Protein AF-A0A124FQS2-F1 (afdb_monomer)

Nearest PDB structures (foldseek):
  3se4-assembly1_C  TM=5.729E-01  e=5.167E+00  Homo sapiens
  3se3-assembly1_C  TM=5.997E-01  e=9.856E+00  Homo sapiens

Mean predicted aligned error: 4.16 Å

Sequence (62 aa):
RIKWFYEDRVIFQEEMTISDKKGVKAFYLLREDGAPLPMGNYCVVVESDGRESARRCFTITR

Radius of gyration: 12.9 Å; Cα contacts (8 Å, |Δi|>4): 92; chains: 1; bounding box: 27×20×37 Å

Structure (mmC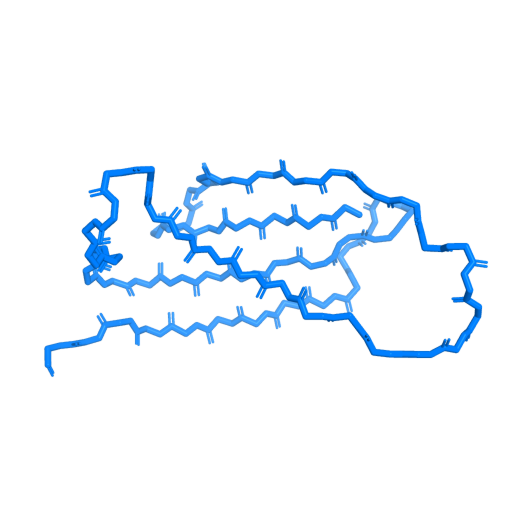IF, N/CA/C/O backbone):
data_AF-A0A124FQS2-F1
#
_entry.id   AF-A0A124FQS2-F1
#
loop_
_atom_site.group_PDB
_atom_site.id
_atom_site.type_symbol
_atom_site.label_atom_id
_atom_site.label_alt_id
_atom_site.label_comp_id
_atom_site.label_asym_id
_atom_site.label_entity_id
_atom_site.label_seq_id
_atom_site.pdbx_PDB_ins_code
_atom_site.Cartn_x
_atom_site.Cartn_y
_atom_site.Cartn_z
_atom_site.occupancy
_atom_site.B_iso_or_equiv
_atom_site.auth_seq_id
_atom_site.auth_comp_id
_atom_site.auth_asym_id
_atom_site.auth_atom_id
_atom_site.pdbx_PDB_model_num
ATOM 1 N N . ARG A 1 1 ? 1.468 2.243 -11.160 1.00 91.12 1 ARG A N 1
ATOM 2 C CA . ARG A 1 1 ? 0.329 2.356 -10.217 1.00 91.12 1 ARG A CA 1
ATOM 3 C C . ARG A 1 1 ? 0.657 1.553 -8.964 1.00 91.12 1 ARG A C 1
ATOM 5 O O . ARG A 1 1 ? 1.262 0.498 -9.087 1.00 91.12 1 ARG A O 1
ATOM 12 N N . ILE A 1 2 ? 0.296 2.047 -7.786 1.00 93.81 2 ILE A N 1
ATOM 13 C CA . ILE A 1 2 ? 0.460 1.365 -6.498 1.00 93.81 2 ILE A CA 1
ATOM 14 C C . ILE A 1 2 ? -0.930 1.125 -5.913 1.00 93.81 2 ILE A C 1
ATOM 16 O O . ILE A 1 2 ? -1.756 2.035 -5.930 1.00 93.81 2 ILE A O 1
ATOM 20 N N . LYS A 1 3 ? -1.198 -0.082 -5.416 1.00 95.81 3 LYS A N 1
ATOM 21 C CA . LYS A 1 3 ? -2.458 -0.453 -4.760 1.00 95.81 3 LYS A CA 1
ATOM 22 C C . LYS A 1 3 ? -2.174 -1.022 -3.380 1.00 95.81 3 LYS A C 1
ATOM 24 O O . LYS A 1 3 ? -1.321 -1.896 -3.243 1.00 95.81 3 LYS A O 1
ATOM 29 N N . TRP A 1 4 ? -2.913 -0.556 -2.386 1.00 96.81 4 TRP A N 1
ATOM 30 C CA . TRP A 1 4 ? -2.870 -1.065 -1.023 1.00 96.81 4 TRP A CA 1
ATOM 31 C C . TRP A 1 4 ? -4.149 -1.817 -0.711 1.00 96.81 4 TRP A C 1
ATOM 33 O O . TRP A 1 4 ? -5.246 -1.347 -1.018 1.00 96.81 4 TRP A O 1
ATOM 43 N N . PHE A 1 5 ? -3.985 -2.969 -0.079 1.00 97.44 5 PHE A N 1
ATOM 44 C CA . PHE A 1 5 ? -5.052 -3.870 0.312 1.00 97.44 5 PHE A CA 1
ATOM 45 C C . PHE A 1 5 ? -5.074 -4.015 1.831 1.00 97.44 5 PHE A C 1
ATOM 47 O O . PHE A 1 5 ? -4.009 -4.089 2.443 1.00 97.44 5 PHE A O 1
ATOM 54 N N . TYR A 1 6 ? -6.271 -4.097 2.402 1.00 97.19 6 TYR A N 1
ATOM 55 C CA . TYR A 1 6 ? -6.538 -4.527 3.772 1.00 97.19 6 TYR A CA 1
ATOM 56 C C . TYR A 1 6 ? -7.619 -5.605 3.734 1.00 97.19 6 TYR A C 1
ATOM 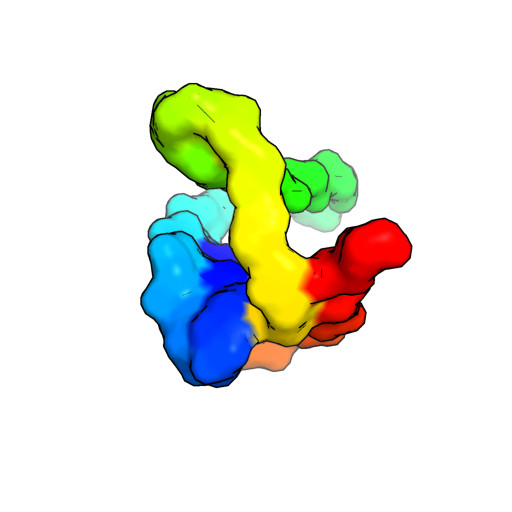58 O O . TYR A 1 6 ? -8.687 -5.363 3.168 1.00 97.19 6 TYR A O 1
ATOM 66 N N . GLU A 1 7 ? -7.327 -6.788 4.279 1.00 97.19 7 GLU A N 1
ATOM 67 C CA . GLU A 1 7 ? -8.217 -7.963 4.223 1.00 97.19 7 GLU A CA 1
ATOM 68 C C . GLU A 1 7 ? -8.773 -8.196 2.799 1.00 97.19 7 GLU A C 1
ATOM 70 O O . GLU A 1 7 ? -9.983 -8.221 2.565 1.00 97.19 7 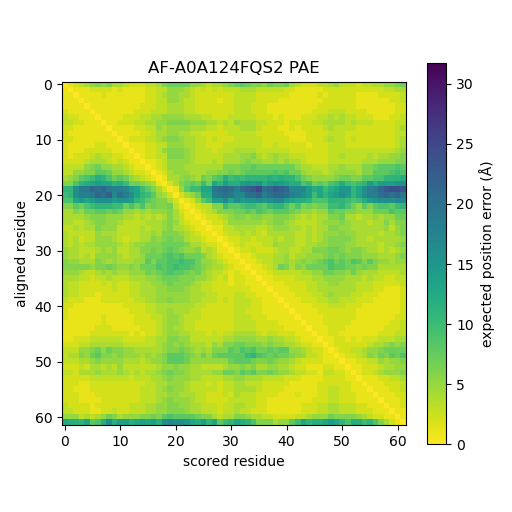GLU A O 1
ATOM 75 N N . ASP A 1 8 ? -7.859 -8.261 1.821 1.00 95.94 8 ASP A N 1
ATOM 76 C CA . ASP A 1 8 ? -8.116 -8.443 0.381 1.00 95.94 8 ASP A CA 1
ATOM 77 C C . ASP A 1 8 ? -8.949 -7.347 -0.314 1.00 95.94 8 ASP A C 1
ATOM 79 O O . ASP A 1 8 ? -9.268 -7.453 -1.502 1.00 95.94 8 ASP A O 1
ATOM 83 N N . ARG A 1 9 ? -9.251 -6.239 0.372 1.00 97.00 9 ARG A N 1
ATOM 84 C CA . ARG A 1 9 ? -9.967 -5.086 -0.197 1.00 97.00 9 ARG A CA 1
ATOM 85 C C . ARG A 1 9 ? -9.018 -3.940 -0.484 1.00 97.00 9 ARG A C 1
ATOM 87 O O . ARG A 1 9 ? -8.209 -3.581 0.364 1.00 97.00 9 ARG A O 1
ATOM 94 N N . VAL A 1 10 ? -9.151 -3.319 -1.655 1.00 96.12 10 VAL A N 1
ATOM 95 C CA . VAL A 1 10 ? -8.388 -2.108 -1.987 1.00 96.12 10 VAL A CA 1
ATOM 96 C C . VAL A 1 10 ? -8.820 -0.971 -1.062 1.00 96.12 10 VAL A C 1
ATOM 98 O O . VAL A 1 10 ? -9.994 -0.611 -1.038 1.00 96.12 10 VAL A O 1
ATOM 101 N N . ILE A 1 11 ? -7.865 -0.404 -0.329 1.00 95.25 11 ILE A N 1
ATOM 102 C CA . ILE A 1 11 ? -8.081 0.733 0.579 1.00 95.25 11 ILE A CA 1
ATOM 103 C C . ILE A 1 11 ? -7.441 2.026 0.079 1.00 95.25 11 ILE A C 1
ATOM 105 O O . ILE A 1 11 ? -7.867 3.108 0.464 1.00 95.25 11 ILE A O 1
ATOM 109 N N . PHE A 1 12 ? -6.431 1.929 -0.786 1.00 94.44 12 PHE A N 1
ATOM 110 C CA . PHE A 1 12 ? -5.784 3.090 -1.383 1.00 94.44 12 PHE A CA 1
ATOM 111 C C . PHE A 1 12 ? -5.162 2.725 -2.729 1.00 94.44 12 PHE A C 1
ATOM 113 O O . PHE A 1 12 ? -4.628 1.626 -2.904 1.00 94.44 12 PHE A O 1
ATOM 120 N N . GLN A 1 13 ? -5.213 3.653 -3.682 1.00 94.00 13 GLN A N 1
ATOM 121 C CA . GLN A 1 13 ? -4.585 3.504 -4.988 1.00 94.00 13 GLN A CA 1
ATOM 122 C C . GLN A 1 13 ? -3.968 4.831 -5.423 1.00 94.00 13 GLN A C 1
ATOM 124 O O . GLN A 1 13 ? -4.624 5.866 -5.381 1.00 94.00 13 GLN A O 1
ATOM 129 N N . GLU A 1 14 ? -2.736 4.769 -5.920 1.00 91.19 14 GLU A N 1
ATOM 130 C CA . GLU A 1 14 ? -2.010 5.920 -6.453 1.00 91.19 14 GLU A CA 1
ATOM 131 C C . GLU A 1 14 ? -1.478 5.612 -7.859 1.00 91.19 14 GLU A C 1
ATOM 133 O O . GLU A 1 14 ? -0.874 4.562 -8.119 1.00 91.19 14 GLU A O 1
ATOM 138 N N . GLU A 1 15 ? -1.691 6.535 -8.791 1.00 90.75 15 GLU A N 1
ATOM 139 C CA . GLU A 1 15 ? -1.042 6.516 -10.098 1.00 90.75 15 GLU A CA 1
ATOM 140 C C . GLU A 1 15 ? 0.145 7.461 -10.096 1.00 90.75 15 GLU A C 1
ATOM 142 O O . GLU A 1 15 ? 0.070 8.578 -9.598 1.00 90.75 15 GLU A O 1
ATOM 147 N N . MET A 1 16 ? 1.259 7.002 -10.656 1.00 86.31 16 MET A N 1
ATOM 148 C CA . MET A 1 16 ? 2.448 7.825 -10.741 1.00 86.31 16 MET A CA 1
ATOM 149 C C . MET A 1 16 ? 3.284 7.462 -11.958 1.00 86.31 16 MET A C 1
ATOM 151 O O . MET A 1 16 ? 3.378 6.290 -12.335 1.00 86.31 16 MET A O 1
ATOM 155 N N . THR A 1 17 ? 3.937 8.475 -12.513 1.00 83.44 17 THR A N 1
ATOM 156 C CA . THR A 1 17 ? 4.934 8.330 -13.5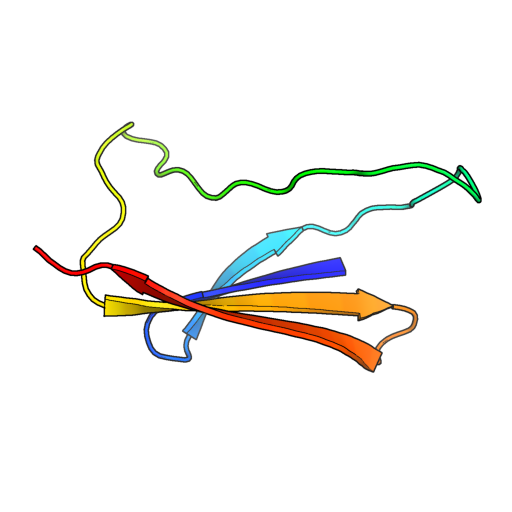70 1.00 83.44 17 THR A CA 1
ATOM 157 C C . THR A 1 17 ? 6.314 8.318 -12.928 1.00 83.44 17 THR A C 1
ATOM 159 O O . THR A 1 17 ? 6.680 9.249 -12.213 1.00 83.44 17 THR A O 1
ATOM 162 N N . ILE A 1 18 ? 7.084 7.256 -13.162 1.00 74.62 18 ILE A N 1
ATOM 163 C CA . ILE A 1 18 ? 8.493 7.192 -12.762 1.00 74.62 18 ILE A CA 1
ATOM 164 C C . ILE A 1 18 ? 9.308 7.643 -13.977 1.00 74.62 18 ILE A C 1
ATOM 166 O O . ILE A 1 18 ? 9.458 6.888 -14.933 1.00 74.62 18 ILE A O 1
ATOM 170 N N . SER A 1 19 ? 9.763 8.899 -13.976 1.00 71.62 19 S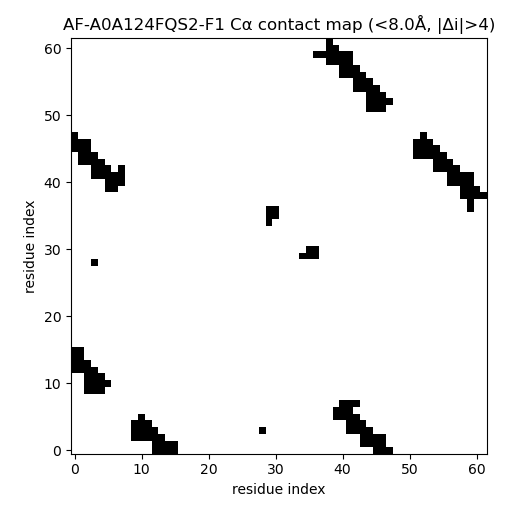ER A N 1
ATOM 171 C CA . SER A 1 19 ? 10.517 9.494 -15.091 1.00 71.62 19 SER A CA 1
ATOM 172 C C . SER A 1 19 ? 11.991 9.082 -15.116 1.00 71.62 19 SER A C 1
ATOM 174 O O . SER A 1 19 ? 12.590 9.021 -16.189 1.00 71.62 19 SER A O 1
ATOM 176 N N . ASP A 1 20 ? 12.573 8.768 -13.957 1.00 72.44 20 ASP A N 1
ATOM 177 C CA . ASP A 1 20 ? 13.983 8.398 -13.848 1.00 72.44 20 ASP A CA 1
ATOM 178 C C . ASP A 1 20 ? 14.200 6.887 -13.921 1.00 72.44 20 ASP A C 1
ATOM 180 O O . ASP A 1 20 ? 13.590 6.098 -13.201 1.00 72.44 20 ASP A O 1
ATOM 184 N N . LYS A 1 21 ? 15.143 6.476 -14.778 1.00 66.88 21 LYS A N 1
ATOM 185 C CA . LYS A 1 21 ? 15.488 5.061 -15.012 1.00 66.88 21 LYS A CA 1
ATOM 186 C C . LYS A 1 21 ? 16.262 4.412 -13.855 1.00 66.88 21 LYS A C 1
ATOM 188 O O . LYS A 1 21 ? 16.560 3.221 -13.925 1.00 66.88 21 LYS A O 1
ATOM 193 N N . LYS A 1 22 ? 16.651 5.178 -12.831 1.00 73.44 22 LYS A N 1
ATOM 194 C CA . LYS A 1 22 ? 17.443 4.713 -11.683 1.00 73.44 22 LYS A CA 1
ATOM 195 C C . LYS A 1 22 ? 17.023 5.447 -10.416 1.00 73.44 22 LYS A C 1
ATOM 197 O O . LYS A 1 22 ? 16.829 6.655 -10.444 1.00 73.44 22 LYS A O 1
ATOM 202 N N . GLY A 1 23 ? 16.952 4.722 -9.305 1.00 79.25 23 GLY A N 1
ATOM 203 C CA . GLY A 1 23 ? 16.654 5.286 -7.993 1.00 79.25 23 GLY A CA 1
ATOM 204 C C . GLY A 1 23 ? 15.834 4.336 -7.130 1.00 79.25 23 GLY A C 1
ATOM 205 O O . GLY A 1 23 ? 15.490 3.230 -7.545 1.00 79.25 23 GLY A O 1
ATOM 206 N N . VAL A 1 24 ? 15.527 4.791 -5.920 1.00 81.12 24 VAL A N 1
ATOM 207 C CA . VAL A 1 24 ? 14.637 4.107 -4.980 1.00 81.12 24 VAL A CA 1
ATOM 208 C C . VAL A 1 24 ? 13.533 5.085 -4.605 1.00 81.12 24 VAL A C 1
ATOM 210 O O . VAL A 1 24 ? 13.811 6.240 -4.290 1.00 81.12 24 VAL A O 1
ATOM 213 N N . LYS A 1 25 ? 12.283 4.621 -4.627 1.00 82.06 25 LYS A N 1
ATOM 214 C CA . LYS A 1 25 ? 11.138 5.362 -4.098 1.00 82.06 25 LYS A CA 1
ATOM 215 C C . LYS A 1 25 ? 10.492 4.548 -2.987 1.00 82.06 25 LYS A C 1
ATOM 217 O O . LYS A 1 25 ? 10.267 3.351 -3.148 1.00 82.06 25 LYS A O 1
ATOM 222 N N . ALA A 1 26 ? 10.211 5.211 -1.873 1.00 84.19 26 ALA A N 1
ATOM 223 C CA . ALA A 1 26 ? 9.477 4.631 -0.763 1.00 84.19 26 ALA A CA 1
ATOM 224 C C . ALA A 1 26 ? 7.995 5.007 -0.856 1.00 84.19 26 ALA A C 1
ATOM 226 O O . ALA A 1 26 ? 7.652 6.118 -1.268 1.00 84.19 26 ALA A O 1
ATOM 227 N N . PHE A 1 27 ? 7.139 4.069 -0.464 1.00 84.94 27 PHE A N 1
ATOM 228 C CA . PHE A 1 27 ? 5.693 4.233 -0.410 1.00 84.94 27 PHE A CA 1
ATOM 229 C C . PHE A 1 27 ? 5.228 3.957 1.012 1.00 84.94 27 PHE A C 1
ATOM 231 O O . PHE A 1 27 ? 5.701 3.010 1.643 1.00 84.94 27 PHE A O 1
ATOM 238 N N . TYR A 1 28 ? 4.299 4.774 1.493 1.00 86.31 28 TYR A N 1
ATOM 239 C CA . TYR A 1 28 ? 3.801 4.716 2.860 1.00 86.31 28 TYR A CA 1
ATOM 240 C C . TYR A 1 28 ? 2.278 4.757 2.848 1.00 86.31 28 TYR A C 1
ATOM 242 O O . TYR A 1 28 ? 1.678 5.375 1.970 1.00 86.31 28 TYR A O 1
ATOM 250 N N . LEU A 1 29 ? 1.674 4.117 3.842 1.00 88.94 29 LEU A N 1
ATOM 251 C CA . L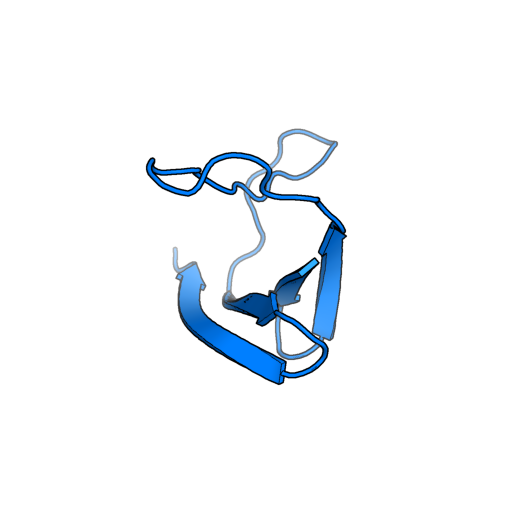EU A 1 29 ? 0.242 4.149 4.090 1.00 88.94 29 LEU A CA 1
ATOM 252 C C . LEU A 1 29 ? 0.029 4.654 5.517 1.00 88.94 29 LEU A C 1
ATOM 254 O O . LEU A 1 29 ? 0.519 4.053 6.470 1.00 88.94 29 LEU A O 1
ATOM 258 N N . LEU A 1 30 ? -0.683 5.768 5.646 1.00 89.00 30 LEU A N 1
ATOM 259 C CA . LEU A 1 30 ? -1.018 6.407 6.914 1.00 89.00 30 LEU A CA 1
ATOM 260 C C . LEU A 1 30 ? -2.517 6.690 6.923 1.00 89.00 30 LEU A C 1
ATOM 262 O O . LEU A 1 30 ? -3.109 6.927 5.870 1.00 89.00 30 LEU A O 1
ATOM 266 N N . ARG A 1 31 ? -3.131 6.676 8.104 1.00 89.38 31 ARG A N 1
ATOM 267 C CA . ARG A 1 31 ? -4.507 7.151 8.253 1.00 89.38 31 ARG A CA 1
ATOM 268 C C . ARG A 1 31 ? -4.523 8.672 8.306 1.00 89.38 31 ARG A C 1
ATOM 270 O O . ARG A 1 31 ? -3.629 9.277 8.893 1.00 89.38 31 ARG A O 1
ATOM 277 N N . GLU A 1 32 ? -5.564 9.273 7.741 1.00 88.56 32 GLU A N 1
ATOM 278 C CA . GLU A 1 32 ? -5.744 10.732 7.724 1.00 88.56 32 GLU A CA 1
ATOM 279 C C . GLU A 1 32 ? -5.861 11.329 9.132 1.00 88.56 32 GLU A C 1
ATOM 281 O O . GLU A 1 32 ? -5.389 12.434 9.382 1.00 88.56 32 GLU A O 1
ATOM 286 N N . ASP A 1 33 ? -6.443 10.575 10.067 1.00 91.25 33 ASP A N 1
ATOM 287 C CA . ASP A 1 33 ? -6.594 10.959 11.474 1.00 91.25 33 ASP A CA 1
ATOM 288 C C . ASP A 1 33 ? -5.317 10.756 12.310 1.00 91.25 33 ASP A C 1
ATOM 290 O O . ASP A 1 33 ? -5.316 11.011 13.514 1.00 91.25 33 ASP A O 1
ATOM 294 N N . GLY A 1 34 ? -4.228 10.282 11.695 1.00 88.75 34 GLY A N 1
ATOM 295 C CA . GLY A 1 34 ? -2.960 10.008 12.368 1.00 88.75 34 GLY A CA 1
ATOM 296 C C . GLY A 1 34 ? -2.989 8.802 13.311 1.00 88.75 34 GLY A C 1
ATOM 297 O O . GLY A 1 34 ? -1.979 8.514 13.956 1.00 88.75 34 GLY A O 1
ATOM 298 N N . ALA A 1 35 ? -4.105 8.073 13.402 1.00 91.56 35 ALA A N 1
ATOM 299 C CA . ALA A 1 35 ? -4.168 6.865 14.208 1.00 91.56 35 ALA A CA 1
ATOM 300 C C . ALA A 1 35 ? -3.336 5.730 13.570 1.00 91.56 35 ALA A C 1
ATOM 302 O O . ALA A 1 35 ? -3.097 5.725 12.356 1.00 91.56 35 ALA A O 1
ATOM 303 N N . PRO A 1 36 ? -2.917 4.719 14.354 1.00 90.94 36 PRO A N 1
ATOM 304 C CA . PRO A 1 36 ? -2.271 3.534 13.806 1.00 90.94 36 PRO A CA 1
ATOM 305 C C . PRO A 1 36 ? -3.167 2.813 12.794 1.00 90.94 36 PRO A C 1
ATOM 307 O O . PRO A 1 36 ? -4.401 2.800 12.918 1.00 90.94 36 PRO A O 1
ATOM 310 N N . LEU A 1 37 ? -2.535 2.169 11.810 1.00 93.69 37 LEU A N 1
ATOM 311 C CA . LEU A 1 37 ? -3.233 1.251 10.916 1.00 93.69 37 LEU A CA 1
ATOM 312 C C . LEU A 1 37 ? -3.897 0.128 11.738 1.00 93.69 37 LEU A C 1
ATOM 314 O O . LEU A 1 37 ? -3.279 -0.375 12.681 1.00 93.69 37 LEU A O 1
ATOM 318 N N . PRO A 1 38 ? -5.140 -0.269 11.406 1.00 94.44 38 PRO A N 1
ATOM 319 C CA . PRO A 1 38 ? -5.800 -1.398 12.051 1.00 94.44 38 PRO A CA 1
ATOM 320 C C . PRO A 1 38 ? -4.948 -2.668 12.011 1.00 94.44 38 PRO A C 1
ATOM 322 O O . PRO A 1 38 ? -4.228 -2.907 11.042 1.00 94.44 38 PRO A O 1
ATOM 325 N N . MET A 1 39 ? -5.077 -3.517 13.029 1.00 96.50 39 MET A N 1
ATOM 326 C CA . MET A 1 39 ? -4.522 -4.869 12.976 1.00 96.50 39 MET A CA 1
ATOM 327 C C . MET A 1 39 ? -5.150 -5.662 11.823 1.00 96.50 39 MET A C 1
ATOM 329 O O . MET A 1 39 ? -6.331 -5.485 11.507 1.00 96.50 39 MET A O 1
ATOM 333 N N . GLY A 1 40 ? -4.362 -6.551 11.225 1.00 97.00 40 GLY A N 1
ATOM 334 C CA . GLY A 1 40 ? -4.806 -7.429 10.145 1.00 97.00 40 GLY A CA 1
ATOM 335 C C . GLY A 1 40 ? -3.807 -7.529 9.001 1.00 97.00 40 GLY A C 1
ATOM 336 O O . GLY A 1 40 ? -2.644 -7.128 9.123 1.00 97.00 40 GLY A O 1
ATOM 337 N N . ASN A 1 41 ? -4.268 -8.113 7.901 1.00 98.12 41 ASN A N 1
ATOM 338 C CA . ASN A 1 41 ? -3.440 -8.423 6.745 1.00 98.12 41 ASN A CA 1
ATOM 339 C C . ASN A 1 41 ? -3.463 -7.292 5.726 1.00 98.12 41 ASN A C 1
ATOM 341 O O . ASN A 1 41 ? -4.525 -6.847 5.285 1.00 98.12 41 ASN A O 1
ATOM 345 N N . TYR A 1 42 ? -2.270 -6.885 5.311 1.00 97.44 42 TYR A N 1
ATOM 346 C CA . TYR A 1 42 ? -2.066 -5.870 4.298 1.00 97.44 42 TYR A CA 1
ATOM 347 C C . TYR A 1 42 ? -1.242 -6.423 3.152 1.00 97.44 42 TYR A C 1
ATOM 349 O O . TYR A 1 42 ? -0.327 -7.222 3.346 1.00 97.44 42 TYR A O 1
ATOM 357 N N . CYS A 1 43 ? -1.517 -5.926 1.953 1.00 97.50 43 CYS A N 1
ATOM 358 C CA . CYS A 1 43 ? -0.634 -6.112 0.813 1.00 97.50 43 CYS A CA 1
ATOM 359 C C . CYS A 1 43 ? -0.452 -4.791 0.071 1.00 97.50 43 CYS A C 1
ATOM 361 O O . CYS A 1 43 ? -1.393 -4.016 -0.081 1.00 97.50 43 CYS A O 1
ATOM 363 N N . VAL A 1 44 ? 0.753 -4.555 -0.435 1.00 96.19 44 VAL A N 1
ATOM 364 C CA . VAL A 1 44 ? 1.039 -3.523 -1.428 1.00 96.19 44 VAL A CA 1
ATOM 365 C C . VAL A 1 44 ? 1.381 -4.193 -2.751 1.00 96.19 44 VAL A C 1
ATOM 367 O O . VAL A 1 44 ? 2.186 -5.127 -2.804 1.00 96.19 44 VAL A O 1
ATOM 370 N N . VAL A 1 45 ? 0.743 -3.722 -3.815 1.00 95.81 45 VAL A N 1
ATOM 371 C CA . VAL A 1 45 ? 0.935 -4.191 -5.184 1.00 95.81 45 VAL A CA 1
ATOM 372 C C . VAL A 1 45 ? 1.447 -3.039 -6.034 1.00 95.81 45 VAL A C 1
ATOM 374 O O . VAL A 1 45 ? 0.867 -1.953 -6.048 1.00 95.81 45 VAL A O 1
ATOM 377 N N . VAL A 1 46 ? 2.532 -3.293 -6.758 1.00 93.44 46 VAL A N 1
ATOM 378 C CA . V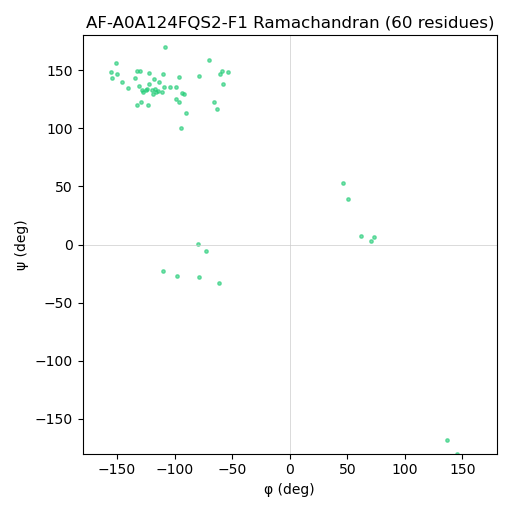AL A 1 46 ? 3.053 -2.411 -7.800 1.00 93.44 46 VAL A CA 1
ATOM 379 C C . VAL A 1 46 ? 2.575 -2.949 -9.140 1.00 93.44 46 VAL A C 1
ATOM 381 O O . VAL A 1 46 ? 2.806 -4.110 -9.467 1.00 93.44 46 VAL A O 1
ATOM 384 N N . GLU A 1 47 ? 1.908 -2.102 -9.915 1.00 92.88 47 GLU A N 1
ATOM 385 C CA . GLU A 1 47 ? 1.479 -2.392 -11.280 1.00 92.88 47 GLU A CA 1
ATOM 386 C C . GLU A 1 47 ? 2.207 -1.479 -12.272 1.00 92.88 47 GLU A C 1
ATOM 388 O O . GLU A 1 47 ? 2.225 -0.252 -12.106 1.00 92.88 47 GLU A O 1
ATOM 393 N N . SER A 1 48 ? 2.740 -2.080 -13.333 1.00 88.69 48 SER A N 1
ATOM 394 C CA . SER A 1 48 ? 3.366 -1.405 -14.474 1.00 88.69 48 SER A CA 1
ATOM 395 C C . SER A 1 48 ? 2.716 -1.919 -15.758 1.00 88.69 48 SER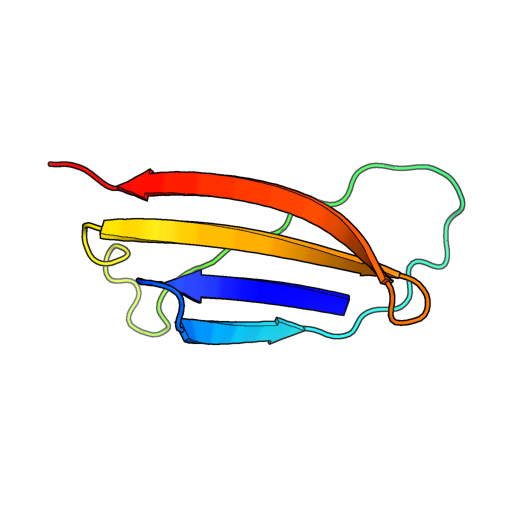 A C 1
ATOM 397 O O . SER A 1 48 ? 2.545 -3.126 -15.910 1.00 88.69 48 SER A O 1
ATOM 399 N N . ASP A 1 49 ? 2.305 -1.022 -16.658 1.00 87.19 49 ASP A N 1
ATOM 400 C CA . ASP A 1 49 ? 1.650 -1.368 -17.935 1.00 87.19 49 ASP A CA 1
ATOM 401 C C . ASP A 1 49 ? 0.463 -2.342 -17.786 1.00 87.19 49 ASP A C 1
ATOM 403 O O . ASP A 1 49 ? 0.278 -3.281 -18.560 1.00 87.19 49 ASP A O 1
ATOM 407 N N . GLY A 1 50 ? -0.335 -2.144 -16.730 1.00 85.56 50 GLY A N 1
ATOM 408 C CA . GLY A 1 50 ? -1.505 -2.973 -16.424 1.00 85.56 50 GLY A CA 1
ATOM 409 C C . GLY A 1 50 ? -1.187 -4.369 -15.876 1.00 85.56 50 GLY A C 1
ATOM 410 O O . GLY A 1 50 ? -2.109 -5.161 -15.693 1.00 85.56 50 GLY A O 1
ATOM 411 N N . ARG A 1 51 ? 0.084 -4.683 -15.594 1.00 91.38 51 ARG A N 1
ATOM 412 C CA . ARG A 1 51 ? 0.517 -5.957 -15.003 1.00 91.38 51 ARG A CA 1
ATOM 413 C C . ARG A 1 51 ? 1.084 -5.753 -13.606 1.00 91.38 51 ARG A C 1
ATOM 415 O O . ARG A 1 51 ? 1.836 -4.811 -13.369 1.00 91.38 51 ARG A O 1
ATOM 422 N N . GLU A 1 52 ? 0.761 -6.667 -12.697 1.00 93.94 52 GLU A N 1
ATOM 423 C CA . GLU A 1 52 ? 1.405 -6.749 -11.385 1.00 93.94 52 GLU A CA 1
ATOM 424 C C . GLU A 1 52 ? 2.896 -7.064 -11.576 1.00 93.94 52 GLU A C 1
ATOM 426 O O . GLU A 1 52 ? 3.261 -8.106 -12.117 1.00 93.94 52 GLU A O 1
ATOM 431 N N . SER A 1 53 ? 3.757 -6.136 -11.165 1.00 91.44 53 SER A N 1
ATOM 432 C CA . SER A 1 53 ? 5.212 -6.287 -11.205 1.00 91.44 53 SER A CA 1
ATOM 433 C C . SER A 1 53 ? 5.777 -6.727 -9.856 1.00 91.44 53 SER A C 1
ATOM 435 O O . SER A 1 53 ? 6.808 -7.398 -9.808 1.00 91.44 53 SER A O 1
ATOM 437 N N . ALA A 1 54 ? 5.101 -6.395 -8.753 1.00 92.62 54 ALA A N 1
ATOM 438 C CA . ALA A 1 54 ? 5.459 -6.868 -7.425 1.00 92.62 54 ALA A CA 1
ATOM 439 C C . ALA A 1 54 ? 4.259 -6.872 -6.476 1.00 92.62 54 ALA A C 1
ATOM 441 O O . ALA A 1 54 ? 3.420 -5.976 -6.519 1.00 92.62 54 ALA A O 1
ATOM 442 N N . ARG A 1 55 ? 4.265 -7.821 -5.538 1.00 95.94 55 ARG A N 1
ATOM 443 C CA . ARG A 1 55 ? 3.383 -7.852 -4.370 1.00 95.94 55 ARG A CA 1
ATOM 444 C C . ARG A 1 55 ? 4.189 -8.089 -3.107 1.00 95.94 55 ARG A C 1
ATOM 446 O O . ARG A 1 55 ? 5.095 -8.927 -3.082 1.00 95.94 55 ARG A O 1
ATOM 453 N N . ARG A 1 56 ? 3.876 -7.341 -2.055 1.00 96.31 56 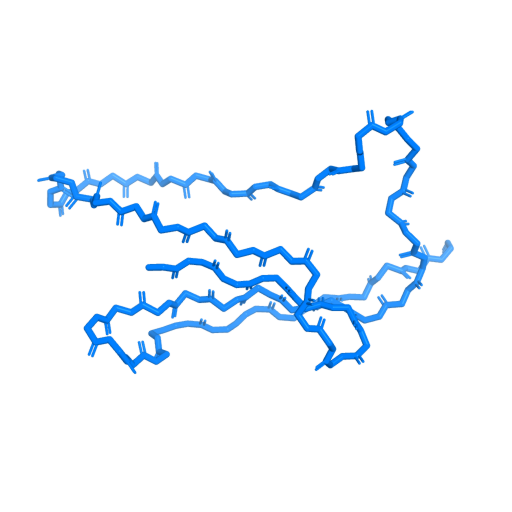ARG A N 1
ATOM 454 C CA . ARG A 1 56 ? 4.439 -7.523 -0.715 1.00 96.31 56 ARG A CA 1
ATOM 455 C C . ARG A 1 56 ? 3.308 -7.503 0.288 1.00 96.31 56 ARG A C 1
ATOM 457 O O . ARG A 1 56 ? 2.589 -6.517 0.365 1.00 96.31 56 ARG A O 1
ATOM 464 N N . CYS A 1 57 ? 3.166 -8.592 1.027 1.00 96.81 57 CYS A N 1
ATOM 465 C CA . CYS A 1 57 ? 2.166 -8.716 2.073 1.00 96.81 57 CYS A CA 1
ATOM 466 C C . CYS A 1 57 ? 2.837 -8.715 3.442 1.00 96.81 57 CYS A C 1
ATOM 468 O O . CYS A 1 57 ? 3.964 -9.193 3.586 1.00 96.81 57 CYS A O 1
ATOM 470 N N . PHE A 1 58 ? 2.149 -8.149 4.423 1.00 95.75 58 PHE A N 1
ATOM 471 C CA . PHE A 1 58 ? 2.587 -8.056 5.806 1.00 95.75 58 PHE A CA 1
ATOM 472 C C . PHE A 1 58 ? 1.369 -8.041 6.728 1.00 95.75 58 PHE A C 1
ATOM 474 O O . PHE A 1 58 ? 0.273 -7.653 6.324 1.00 95.75 58 PHE A O 1
ATOM 481 N N . THR A 1 59 ? 1.566 -8.450 7.976 1.00 97.19 59 THR A N 1
ATOM 482 C CA . THR A 1 59 ? 0.506 -8.472 8.985 1.00 97.19 59 THR A CA 1
ATOM 483 C C . THR A 1 59 ? 0.862 -7.507 10.102 1.00 97.19 59 THR A C 1
ATOM 485 O O . THR A 1 59 ? 1.979 -7.532 10.619 1.00 97.19 59 THR A O 1
ATOM 488 N N . ILE A 1 60 ? -0.094 -6.661 10.477 1.00 95.31 60 ILE A N 1
ATOM 489 C CA . ILE A 1 60 ? 0.004 -5.834 11.677 1.00 95.31 60 ILE A CA 1
ATOM 490 C C . ILE A 1 60 ? -0.599 -6.627 12.832 1.00 95.31 60 ILE A C 1
ATOM 492 O O . ILE A 1 60 ? -1.803 -6.898 12.853 1.00 95.31 60 ILE A O 1
ATOM 496 N N . THR A 1 61 ? 0.252 -7.003 13.783 1.00 93.88 61 THR A N 1
ATOM 497 C CA . THR A 1 61 ? -0.119 -7.692 15.025 1.00 93.88 61 THR A CA 1
ATOM 498 C C . THR A 1 61 ? 0.020 -6.758 16.232 1.00 93.88 61 THR A C 1
ATOM 500 O O . THR A 1 61 ? 0.548 -5.655 16.102 1.00 93.88 61 THR A O 1
ATOM 503 N N . ARG A 1 62 ? -0.489 -7.191 17.392 1.00 83.75 62 ARG A N 1
ATOM 504 C CA . ARG A 1 62 ? -0.360 -6.475 18.671 1.00 83.75 62 ARG A CA 1
ATOM 505 C C . ARG A 1 62 ? 1.050 -6.591 19.241 1.00 83.75 62 ARG A C 1
ATOM 507 O O . ARG A 1 62 ? 1.680 -7.642 18.988 1.00 83.75 62 ARG A O 1
#

Secondary structure (DSSP, 8-state):
-EEEEETTEEEEEE------SS---------TT-PPPPSEEEEEEEEETTEEEEEEEEEE--

Solvent-accessible surface area (backbone atoms only — not comparable to full-atom values): 4133 Å² total; per-residue (Å²): 59,43,40,33,28,48,77,91,36,81,78,47,76,48,81,70,84,81,85,67,96,71,88,87,84,88,84,85,86,80,47,93,85,68,52,79,79,74,73,46,49,34,35,42,35,38,33,56,97,92,35,82,76,45,77,51,72,53,71,46,76,135

pLDDT: mean 90.45, std 7.25, range [66.88, 98.12]

Foldseek 3Di:
DKFKDFPNHTPDDDDDDDPDPDDDDDDDDADPVRDDDDFGKMKMFDDDPNDTPDIDIDTDDD